Protein AF-A0A950RFV0-F1 (afdb_monomer_lite)

Sequence (56 aa):
TQLKGEAYRDQVFAYIAREDTPRSLLFQVDVLRAVGFRQVEVLHQNSCFAAFGAFK

Radius of gyration: 17.56 Å; chains: 1; bounding box: 42×26×40 Å

Secondary structure (DSSP, 8-state):
---SHHHHHHHHHHHHHHHHSPPPHHHHHHHHHHTT-SEEEEEEEETTEEEEEEE-

Foldseek 3Di:
DDPPDDVVVVVVVVVCVVVVDDDDPVVVQVVCVVVPFPDKDWPDDDVPDTDIDGDD

Structure (mmCIF, N/CA/C/O backbone):
data_AF-A0A950RFV0-F1
#
_entry.id   AF-A0A950RFV0-F1
#
loop_
_atom_site.group_PDB
_atom_site.id
_atom_site.type_symbol
_atom_site.label_atom_id
_atom_site.label_alt_id
_atom_site.label_comp_id
_atom_site.label_asym_id
_atom_site.label_entity_id
_atom_site.label_seq_id
_atom_site.pdbx_PDB_ins_code
_atom_site.Cartn_x
_atom_site.Cartn_y
_atom_site.Cartn_z
_atom_site.occupancy
_atom_site.B_iso_or_equiv
_atom_site.auth_seq_id
_atom_site.auth_comp_id
_atom_site.auth_asym_id
_atom_site.auth_atom_id
_atom_site.pdbx_PDB_model_num
ATOM 1 N N . THR A 1 1 ? 31.520 0.261 -20.519 1.00 53.91 1 THR A N 1
ATOM 2 C CA . THR A 1 1 ? 30.616 -0.016 -19.379 1.00 53.91 1 THR A CA 1
ATOM 3 C C . THR A 1 1 ? 29.217 0.517 -19.672 1.00 53.91 1 THR A C 1
ATOM 5 O O . THR A 1 1 ? 28.813 1.522 -19.112 1.00 53.91 1 THR A O 1
ATOM 8 N N . GLN A 1 2 ? 28.453 -0.134 -20.556 1.00 75.31 2 GLN A N 1
ATOM 9 C CA . GLN A 1 2 ? 27.009 0.120 -20.673 1.00 75.31 2 GLN A CA 1
ATOM 10 C C . GLN A 1 2 ? 26.280 -1.206 -20.485 1.00 75.31 2 GLN A C 1
ATOM 12 O O . GLN A 1 2 ? 26.469 -2.149 -21.250 1.00 75.31 2 GLN A O 1
ATOM 17 N N . LEU A 1 3 ? 25.510 -1.297 -19.405 1.00 80.38 3 LEU A N 1
ATOM 18 C CA . LEU A 1 3 ? 24.730 -2.480 -19.078 1.00 80.38 3 LEU A CA 1
ATOM 19 C C . LEU A 1 3 ? 23.500 -2.525 -19.995 1.00 80.38 3 LEU A C 1
ATOM 21 O O . LEU A 1 3 ? 22.586 -1.729 -19.821 1.00 80.38 3 LEU A O 1
ATOM 25 N N . LYS A 1 4 ? 23.491 -3.456 -20.959 1.00 87.94 4 LYS A N 1
ATOM 26 C CA . LYS A 1 4 ? 22.325 -3.908 -21.754 1.00 87.94 4 LYS A CA 1
ATOM 27 C C . LYS A 1 4 ? 21.525 -2.851 -22.557 1.00 87.94 4 LYS A C 1
ATOM 29 O O . LYS A 1 4 ? 20.555 -3.221 -23.211 1.00 87.94 4 LYS A O 1
ATOM 34 N N . GLY A 1 5 ? 21.944 -1.586 -22.588 1.00 92.38 5 GLY A N 1
ATOM 35 C CA . GLY A 1 5 ? 21.375 -0.547 -23.459 1.00 92.38 5 GLY A CA 1
ATOM 36 C C . GLY A 1 5 ? 20.023 0.020 -22.998 1.00 92.38 5 GLY A C 1
ATOM 37 O O . GLY A 1 5 ? 19.566 -0.228 -21.884 1.00 92.38 5 GLY A O 1
ATOM 38 N N . GLU A 1 6 ? 19.386 0.817 -23.859 1.00 93.75 6 GLU A N 1
ATOM 39 C CA . GLU A 1 6 ? 18.212 1.634 -23.501 1.00 93.75 6 GLU A CA 1
ATOM 40 C C . GLU A 1 6 ? 16.951 0.825 -23.201 1.00 93.75 6 GLU A C 1
ATOM 42 O O . GLU A 1 6 ? 16.274 1.098 -22.216 1.00 93.75 6 GLU A O 1
ATOM 47 N N . ALA A 1 7 ? 16.673 -0.225 -23.978 1.00 93.81 7 ALA A N 1
ATOM 48 C CA . ALA A 1 7 ? 15.510 -1.080 -23.732 1.00 93.81 7 ALA A CA 1
ATOM 49 C C . ALA A 1 7 ? 15.558 -1.715 -22.329 1.00 93.81 7 ALA A C 1
ATOM 51 O O . ALA A 1 7 ? 14.539 -1.841 -21.653 1.00 93.81 7 ALA A O 1
ATOM 52 N N . TYR A 1 8 ? 16.760 -2.071 -21.864 1.00 93.75 8 TYR A N 1
ATOM 53 C CA . TYR A 1 8 ? 16.958 -2.592 -20.516 1.00 93.75 8 TYR A CA 1
ATOM 54 C C . TYR A 1 8 ? 16.777 -1.514 -19.443 1.00 93.75 8 TYR A C 1
ATOM 56 O O . TYR A 1 8 ? 16.147 -1.775 -18.422 1.00 93.75 8 TYR A O 1
ATOM 64 N N . ARG A 1 9 ? 17.284 -0.297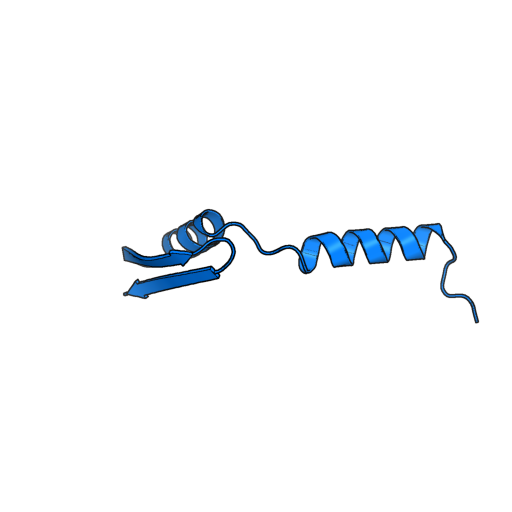 -19.675 1.00 93.69 9 ARG A N 1
ATOM 65 C CA . ARG A 1 9 ? 17.048 0.859 -18.795 1.00 93.69 9 ARG A CA 1
ATOM 66 C C . ARG A 1 9 ? 15.548 1.100 -18.606 1.00 93.69 9 ARG A C 1
ATOM 68 O O . ARG A 1 9 ? 15.091 1.209 -17.472 1.00 93.69 9 ARG A O 1
ATOM 75 N N . ASP A 1 10 ? 14.792 1.144 -19.698 1.00 95.69 10 ASP A N 1
ATOM 76 C CA . ASP A 1 10 ? 13.358 1.440 -19.661 1.00 95.69 10 ASP A CA 1
ATOM 77 C C . ASP A 1 10 ? 12.573 0.315 -18.966 1.00 95.69 10 ASP A C 1
ATOM 79 O O . ASP A 1 10 ? 11.674 0.585 -18.170 1.00 95.69 10 ASP A O 1
ATOM 83 N N . GLN A 1 11 ? 12.973 -0.948 -19.167 1.00 95.56 11 GLN A N 1
ATOM 84 C CA . GLN A 1 11 ? 12.429 -2.085 -18.418 1.00 95.56 11 GLN A CA 1
ATOM 85 C C .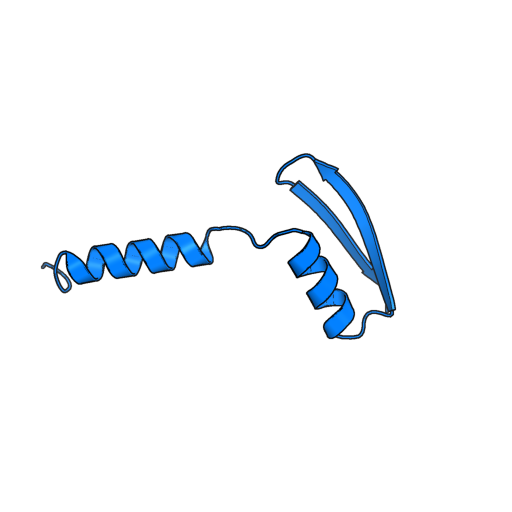 GLN A 1 11 ? 12.688 -1.958 -16.911 1.00 95.56 11 GLN A C 1
ATOM 87 O O . GLN A 1 11 ? 11.783 -2.194 -16.109 1.00 95.56 11 GLN A O 1
ATOM 92 N N . VAL A 1 12 ? 13.913 -1.596 -16.517 1.00 95.06 12 VAL A N 1
ATOM 93 C CA . VAL A 1 12 ? 14.270 -1.398 -15.106 1.00 95.06 12 VAL A CA 1
ATOM 94 C C . VAL A 1 12 ? 13.449 -0.259 -14.503 1.00 95.06 12 VAL A C 1
ATOM 96 O O . VAL A 1 12 ? 12.894 -0.433 -13.423 1.00 95.06 12 VAL A O 1
ATOM 99 N N . PHE A 1 13 ? 13.285 0.867 -15.202 1.00 95.50 13 PHE A N 1
ATOM 100 C CA . PHE A 1 13 ? 12.437 1.962 -14.722 1.00 95.50 13 PHE A CA 1
ATOM 101 C C . PHE A 1 13 ? 10.964 1.570 -14.601 1.00 95.50 13 PHE A C 1
ATOM 103 O O . PHE A 1 13 ? 10.322 1.931 -13.618 1.00 95.50 13 PHE A O 1
ATOM 110 N N . ALA A 1 14 ? 10.429 0.800 -15.549 1.00 95.81 14 ALA A N 1
ATOM 111 C CA . ALA A 1 14 ? 9.060 0.295 -15.463 1.00 95.81 14 ALA A CA 1
ATOM 112 C C . ALA A 1 14 ? 8.869 -0.641 -14.258 1.00 95.81 14 ALA A C 1
ATOM 114 O O . ALA A 1 14 ? 7.842 -0.592 -13.580 1.00 95.81 14 ALA A O 1
ATOM 115 N N . TYR A 1 15 ? 9.869 -1.479 -13.975 1.00 94.12 15 TYR A N 1
ATOM 116 C CA . TYR A 1 15 ? 9.889 -2.343 -12.799 1.00 94.12 15 TYR A CA 1
ATOM 117 C C . TYR A 1 15 ? 9.932 -1.535 -11.494 1.00 94.12 15 TYR A C 1
ATOM 119 O O . TYR A 1 15 ? 9.087 -1.761 -10.631 1.00 94.12 15 TYR A O 1
ATOM 127 N N . ILE A 1 16 ? 10.826 -0.544 -11.395 1.00 95.25 16 ILE A N 1
ATOM 128 C CA . ILE A 1 16 ? 10.918 0.370 -10.243 1.00 95.25 16 ILE A CA 1
ATOM 129 C C . ILE A 1 16 ? 9.580 1.069 -10.013 1.00 95.25 16 ILE A C 1
ATOM 131 O O . ILE A 1 16 ? 9.029 1.000 -8.922 1.00 95.25 16 ILE A O 1
ATOM 135 N N . ALA A 1 17 ? 9.000 1.673 -11.054 1.00 93.88 17 ALA A N 1
ATOM 136 C CA . ALA A 1 17 ? 7.731 2.385 -10.937 1.00 93.88 17 ALA A CA 1
ATOM 137 C C . ALA A 1 17 ? 6.605 1.485 -10.404 1.00 93.88 17 ALA A C 1
ATOM 139 O O . ALA A 1 17 ? 5.767 1.929 -9.621 1.00 93.88 17 ALA A O 1
ATOM 140 N N . ARG A 1 18 ? 6.583 0.208 -10.800 1.00 90.44 18 ARG A N 1
ATOM 141 C CA . ARG A 1 18 ? 5.595 -0.763 -10.319 1.00 90.44 18 ARG A CA 1
ATOM 142 C C . ARG A 1 18 ? 5.780 -1.115 -8.841 1.00 90.44 18 ARG A C 1
ATOM 144 O O . ARG A 1 18 ? 4.775 -1.367 -8.177 1.00 90.44 18 ARG A O 1
ATOM 151 N N . GLU A 1 19 ? 7.014 -1.214 -8.360 1.00 89.44 19 GLU A N 1
ATO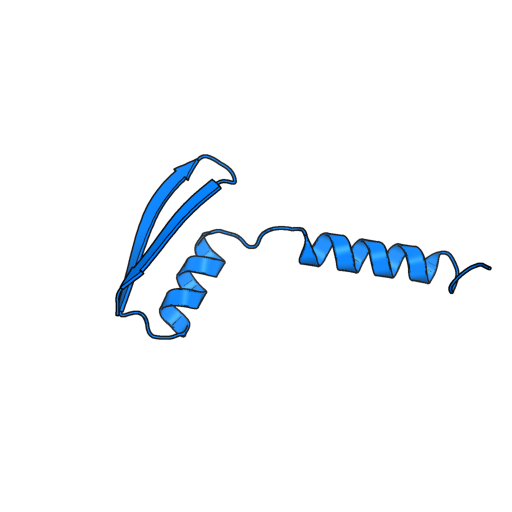M 152 C CA . GLU A 1 19 ? 7.305 -1.585 -6.969 1.00 89.44 19 GLU A CA 1
ATOM 153 C C . GLU A 1 19 ? 7.216 -0.398 -6.007 1.00 89.44 19 GLU A C 1
ATOM 155 O O . GLU A 1 19 ? 6.643 -0.546 -4.928 1.00 89.44 19 GLU A O 1
ATOM 160 N N . ASP A 1 20 ? 7.687 0.778 -6.423 1.00 90.50 20 ASP A N 1
ATOM 161 C CA . ASP A 1 20 ? 7.676 2.002 -5.613 1.00 90.50 20 ASP A CA 1
ATOM 162 C C . ASP A 1 20 ? 6.276 2.620 -5.494 1.00 90.50 20 ASP A C 1
ATOM 164 O O . ASP A 1 20 ? 6.008 3.396 -4.575 1.00 90.50 20 ASP A O 1
ATOM 168 N N . THR A 1 21 ? 5.354 2.285 -6.404 1.00 85.62 21 THR A N 1
ATOM 169 C CA . THR A 1 21 ? 3.968 2.754 -6.309 1.00 85.62 21 THR A CA 1
ATOM 170 C C . THR A 1 21 ? 3.246 2.012 -5.179 1.00 85.62 21 THR A C 1
ATOM 172 O O . THR A 1 21 ? 3.021 0.799 -5.288 1.00 85.62 21 THR A O 1
ATOM 175 N N . PRO A 1 22 ? 2.807 2.705 -4.109 1.00 85.06 22 PRO A N 1
ATOM 176 C CA . PRO A 1 22 ? 2.105 2.058 -3.012 1.00 85.06 22 PRO A CA 1
ATOM 177 C C . PRO A 1 22 ? 0.804 1.421 -3.509 1.00 85.06 22 PRO A C 1
ATOM 179 O O . PRO A 1 22 ? 0.038 2.006 -4.279 1.00 85.06 22 PRO A O 1
ATOM 182 N N . ARG A 1 23 ? 0.523 0.203 -3.038 1.00 89.50 23 ARG A N 1
ATOM 183 C CA . ARG A 1 23 ? -0.784 -0.431 -3.250 1.00 89.50 23 ARG A CA 1
ATOM 184 C C . ARG A 1 23 ? -1.860 0.359 -2.509 1.00 89.50 23 ARG A C 1
ATOM 186 O O . ARG A 1 23 ? -1.606 0.897 -1.432 1.00 89.50 23 ARG A O 1
ATOM 193 N N . SER A 1 24 ? -3.074 0.390 -3.061 1.00 93.56 24 SER A N 1
ATOM 194 C CA . SER A 1 24 ? -4.199 1.085 -2.427 1.00 93.56 24 SER A CA 1
ATOM 195 C C . SER A 1 24 ? -4.443 0.570 -1.004 1.00 93.56 24 SER A C 1
ATOM 197 O O . SER A 1 24 ? -4.208 -0.602 -0.705 1.00 93.56 24 SER A O 1
ATOM 199 N N . LEU A 1 25 ? -4.950 1.437 -0.124 1.00 94.81 25 LEU A N 1
ATOM 200 C CA . LEU A 1 25 ? -5.292 1.062 1.252 1.00 94.81 25 LEU A CA 1
ATOM 201 C C . LEU A 1 25 ? -6.221 -0.163 1.294 1.00 94.81 25 LEU A C 1
ATOM 203 O O . LEU A 1 25 ? -6.007 -1.079 2.081 1.00 94.81 25 LEU A O 1
ATOM 207 N N . LEU A 1 26 ? -7.218 -0.213 0.407 1.00 95.12 26 LEU A N 1
ATOM 208 C CA . LEU A 1 26 ? -8.173 -1.322 0.359 1.00 95.12 26 LEU A CA 1
ATOM 209 C C . LEU A 1 26 ? -7.523 -2.651 -0.028 1.00 95.12 26 LEU A C 1
ATOM 211 O O . LEU A 1 26 ? -7.854 -3.665 0.573 1.00 95.12 26 LEU A O 1
ATOM 215 N N . PHE A 1 27 ? -6.544 -2.647 -0.938 1.00 95.31 27 PHE A N 1
ATOM 216 C CA . PHE A 1 27 ? -5.779 -3.858 -1.239 1.00 95.31 27 PHE A CA 1
ATOM 217 C C . PHE A 1 27 ? -5.091 -4.405 0.020 1.00 95.31 27 PHE A C 1
ATOM 219 O O . PHE A 1 27 ? -5.133 -5.603 0.284 1.00 95.31 27 PHE A O 1
ATOM 226 N N . GLN A 1 28 ? -4.488 -3.525 0.823 1.00 94.75 28 GLN A N 1
ATOM 227 C CA . GLN A 1 28 ? -3.800 -3.914 2.058 1.00 94.75 28 GLN A CA 1
ATOM 228 C C . GLN A 1 28 ? -4.787 -4.439 3.118 1.00 94.75 28 GLN A C 1
ATOM 230 O O . GLN A 1 28 ? -4.509 -5.438 3.778 1.00 94.75 28 GLN A O 1
ATOM 235 N N . VAL A 1 29 ? -5.968 -3.823 3.234 1.00 96.25 29 VAL A N 1
ATOM 236 C CA . VAL A 1 29 ? -7.063 -4.292 4.101 1.00 96.25 29 VAL A CA 1
ATOM 237 C C . VAL A 1 29 ? -7.572 -5.673 3.670 1.00 96.25 29 VAL A C 1
ATOM 239 O O . VAL A 1 29 ? -7.794 -6.540 4.516 1.00 96.25 29 VAL A O 1
ATOM 242 N N . ASP A 1 30 ? -7.723 -5.911 2.369 1.00 96.50 30 ASP A N 1
ATOM 243 C CA . ASP A 1 30 ? -8.171 -7.203 1.845 1.00 96.50 30 ASP A CA 1
ATOM 244 C C . ASP A 1 30 ? -7.127 -8.302 2.046 1.00 96.50 30 ASP A C 1
ATOM 246 O O . ASP A 1 30 ? -7.491 -9.434 2.364 1.00 96.50 30 ASP A O 1
ATOM 250 N N . VAL A 1 31 ? -5.833 -7.974 1.964 1.00 96.56 31 VAL A N 1
ATOM 251 C CA . VAL A 1 31 ? -4.756 -8.912 2.320 1.00 96.56 31 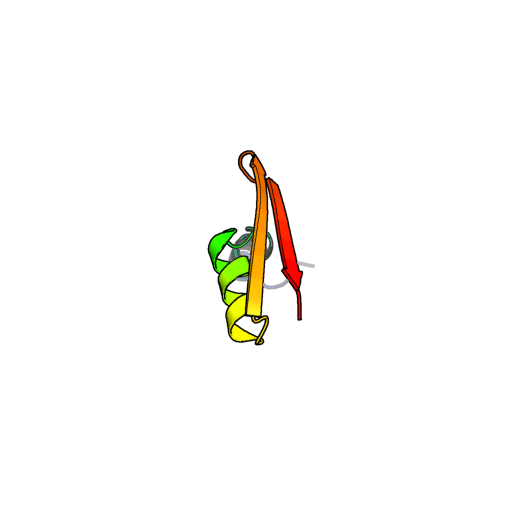VAL A CA 1
ATOM 252 C C . VAL A 1 31 ? -4.891 -9.363 3.776 1.00 96.56 31 VAL A C 1
ATOM 254 O O . VAL A 1 31 ? -4.807 -10.561 4.039 1.00 96.56 31 VAL A O 1
ATOM 257 N N . LEU A 1 32 ? -5.162 -8.448 4.717 1.00 96.75 32 LEU A N 1
ATOM 258 C CA . LEU A 1 32 ? -5.364 -8.796 6.132 1.00 96.75 32 LEU A CA 1
ATOM 259 C C . LEU A 1 32 ? -6.548 -9.761 6.323 1.00 96.75 32 LEU A C 1
ATOM 261 O O . LEU A 1 32 ? -6.438 -10.744 7.056 1.00 96.75 32 LEU A O 1
ATOM 265 N N . ARG A 1 33 ? -7.658 -9.536 5.613 1.00 95.44 33 ARG A N 1
ATOM 266 C CA . ARG A 1 33 ? -8.813 -10.451 5.626 1.00 95.44 33 ARG A CA 1
ATOM 267 C C . ARG A 1 33 ? -8.454 -11.820 5.051 1.00 95.44 33 ARG A C 1
ATOM 269 O O . ARG A 1 33 ? -8.787 -12.844 5.643 1.00 95.44 33 ARG A O 1
ATOM 276 N N . ALA A 1 34 ? -7.746 -11.842 3.922 1.00 97.00 34 ALA A N 1
ATOM 277 C CA . ALA A 1 34 ? -7.375 -13.069 3.222 1.00 97.00 34 ALA A CA 1
ATOM 278 C C . ALA A 1 34 ? -6.435 -13.967 4.043 1.00 97.00 34 ALA A C 1
ATOM 280 O O . ALA A 1 34 ? -6.542 -15.189 3.964 1.00 97.00 34 ALA A O 1
ATOM 281 N N . VAL A 1 35 ? -5.554 -13.386 4.867 1.00 96.81 35 VAL A N 1
ATOM 282 C CA . VAL A 1 35 ? -4.670 -14.153 5.768 1.00 96.81 35 VAL A CA 1
ATOM 283 C C . VAL A 1 35 ? -5.346 -14.577 7.082 1.00 96.81 35 VAL A C 1
ATOM 285 O O . VAL A 1 35 ? -4.700 -15.183 7.936 1.00 96.81 35 VAL A O 1
ATOM 288 N N . GLY A 1 36 ? -6.646 -14.309 7.244 1.00 96.38 36 GLY A N 1
ATOM 289 C CA . GLY A 1 36 ? -7.468 -14.868 8.319 1.00 96.38 36 GLY A CA 1
ATOM 290 C C . GLY A 1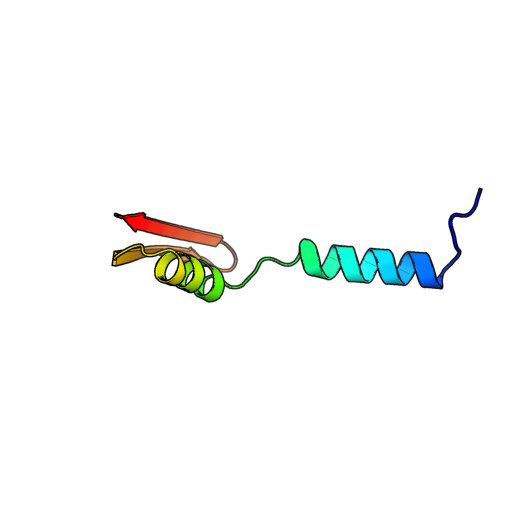 36 ? -7.646 -13.981 9.551 1.00 96.38 36 GLY A C 1
ATOM 291 O O . GLY A 1 36 ? -8.129 -14.474 10.573 1.00 96.38 36 GLY A O 1
ATOM 292 N N . PHE A 1 37 ? -7.298 -12.691 9.486 1.00 97.50 37 PHE A N 1
ATOM 293 C CA . PHE A 1 37 ? -7.696 -11.762 10.542 1.00 97.50 37 PHE A CA 1
ATOM 294 C C . PHE A 1 37 ? -9.210 -11.537 10.510 1.00 97.50 37 PHE A C 1
ATOM 296 O O . PHE A 1 37 ? -9.784 -11.213 9.469 1.00 97.50 37 PHE A O 1
ATOM 303 N N . ARG A 1 38 ? -9.863 -11.707 11.665 1.00 91.94 38 ARG A N 1
ATOM 304 C CA . ARG A 1 38 ? -11.326 -11.601 11.787 1.00 91.94 38 ARG A CA 1
ATOM 305 C C . ARG A 1 38 ? -11.800 -10.158 11.862 1.00 91.94 38 ARG A C 1
ATOM 307 O O . ARG A 1 38 ? -12.867 -9.841 11.346 1.00 91.94 38 ARG A O 1
ATOM 314 N N . GLN A 1 39 ? -11.006 -9.300 12.494 1.00 95.44 39 GLN A N 1
ATOM 315 C CA . GLN A 1 39 ? -11.302 -7.886 12.656 1.00 95.44 39 GLN A CA 1
ATOM 316 C C . GLN A 1 39 ? -10.171 -7.067 12.047 1.00 95.44 39 GLN A C 1
ATOM 318 O O . GLN A 1 39 ? -9.008 -7.230 12.413 1.00 95.44 39 GLN A O 1
ATOM 323 N N . VAL A 1 40 ? -10.529 -6.203 11.101 1.00 97.19 40 VAL A N 1
ATOM 324 C CA . VAL A 1 40 ? -9.618 -5.293 10.403 1.00 97.19 40 VAL A CA 1
ATOM 325 C C . VAL A 1 40 ? -10.215 -3.897 10.485 1.00 97.19 40 VAL A C 1
ATOM 327 O O . VAL A 1 40 ? -11.394 -3.718 10.178 1.00 97.19 40 VAL A O 1
ATOM 330 N N . GLU A 1 41 ? -9.413 -2.919 10.887 1.00 97.12 41 GLU A N 1
ATOM 331 C CA . GLU A 1 41 ? -9.865 -1.554 11.150 1.00 97.12 41 GLU A CA 1
ATOM 332 C C . GLU A 1 41 ? -8.976 -0.529 10.453 1.00 97.12 41 GLU A C 1
ATOM 334 O O . GLU A 1 41 ? -7.753 -0.668 10.403 1.00 97.12 41 GLU A O 1
ATOM 339 N N . VAL A 1 42 ? -9.605 0.532 9.948 1.00 96.88 42 VAL A N 1
ATOM 340 C CA . VAL A 1 42 ? -8.930 1.753 9.501 1.00 96.88 42 VAL A CA 1
ATOM 341 C C . VAL A 1 42 ? -9.178 2.812 10.569 1.00 96.88 42 VAL A C 1
ATOM 343 O O . VAL A 1 42 ? -10.311 3.247 10.754 1.00 96.88 42 VAL A O 1
ATOM 346 N N . LEU A 1 43 ? -8.125 3.205 11.283 1.00 97.25 43 LEU A N 1
ATOM 347 C CA . LEU A 1 43 ? -8.194 4.148 12.403 1.00 97.25 43 LEU A CA 1
ATOM 348 C C . LEU A 1 43 ? -8.183 5.599 11.916 1.00 97.25 43 LEU A C 1
ATOM 350 O O . LEU A 1 43 ? -8.887 6.453 12.448 1.00 97.25 43 LEU A O 1
ATOM 354 N N . HIS A 1 44 ? -7.366 5.886 10.904 1.00 97.56 44 HIS A N 1
ATOM 355 C CA . HIS A 1 44 ? -7.247 7.213 10.315 1.00 97.56 44 HIS A CA 1
ATOM 356 C C . HIS A 1 44 ? -6.770 7.110 8.870 1.00 97.56 44 HIS A C 1
ATOM 358 O O . HIS A 1 44 ? -5.921 6.277 8.552 1.00 97.56 44 HIS A O 1
ATOM 364 N N . GLN A 1 45 ? -7.270 7.990 8.008 1.00 95.31 45 GLN A N 1
ATOM 365 C CA . GLN A 1 45 ? -6.779 8.149 6.646 1.00 95.31 45 GLN A CA 1
ATOM 366 C C . GLN A 1 45 ? -6.677 9.636 6.309 1.00 95.31 45 GLN A C 1
ATOM 368 O O . GLN A 1 45 ? -7.591 10.414 6.577 1.00 95.31 45 GLN A O 1
ATOM 373 N N . ASN A 1 46 ? -5.543 10.014 5.727 1.00 95.00 46 ASN A N 1
ATOM 374 C CA . ASN A 1 46 ? -5.266 11.341 5.210 1.00 95.00 46 ASN A CA 1
ATOM 375 C C . ASN A 1 46 ? -4.454 11.210 3.918 1.00 95.00 46 ASN A C 1
ATOM 377 O O . ASN A 1 46 ? -3.253 10.933 3.943 1.00 95.00 46 ASN A O 1
ATOM 381 N N . SER A 1 47 ? -5.121 11.422 2.782 1.00 91.31 47 SER A N 1
ATOM 382 C CA . SER A 1 47 ? -4.514 11.318 1.453 1.00 91.31 47 SER A CA 1
ATOM 383 C C . SER A 1 47 ? -3.759 9.983 1.278 1.00 91.31 47 SER A C 1
ATOM 385 O O . SER A 1 47 ? -4.351 8.915 1.443 1.00 91.31 47 SER A O 1
ATOM 387 N N . CYS A 1 48 ? -2.460 10.012 0.981 1.00 89.19 48 CYS A N 1
ATOM 388 C CA . CYS A 1 48 ? -1.628 8.820 0.798 1.00 89.19 48 CYS A CA 1
ATOM 389 C C . CYS A 1 48 ? -1.217 8.113 2.104 1.00 89.19 48 CYS A C 1
ATOM 391 O O . CYS A 1 48 ? -0.538 7.091 2.044 1.00 89.19 48 CYS A O 1
ATOM 393 N N . PHE A 1 49 ? -1.602 8.635 3.271 1.00 92.19 49 PHE A N 1
ATOM 394 C CA . PHE A 1 49 ? -1.251 8.073 4.573 1.00 92.19 49 PHE A CA 1
ATOM 395 C C . PHE A 1 49 ? -2.477 7.479 5.259 1.00 92.19 49 PHE A C 1
ATOM 397 O O . PHE A 1 49 ? -3.559 8.068 5.261 1.00 92.19 49 PHE A O 1
ATOM 404 N N . ALA A 1 50 ? -2.307 6.315 5.879 1.00 96.19 50 ALA A N 1
ATOM 405 C CA . ALA A 1 50 ? -3.350 5.684 6.671 1.00 96.19 50 ALA A CA 1
ATOM 406 C C . ALA A 1 50 ? -2.754 4.909 7.847 1.00 96.19 50 ALA A C 1
ATOM 408 O O . ALA A 1 50 ? -1.730 4.243 7.705 1.00 96.19 50 ALA A O 1
ATOM 409 N N . ALA A 1 51 ? -3.431 4.974 8.990 1.00 97.38 51 ALA A N 1
ATOM 410 C CA . ALA A 1 51 ? -3.224 4.083 10.120 1.00 97.38 51 ALA A CA 1
ATOM 411 C C . ALA A 1 51 ? -4.342 3.037 10.099 1.00 97.38 51 ALA A C 1
ATOM 413 O O . ALA A 1 51 ? -5.521 3.373 10.224 1.00 97.38 51 ALA A O 1
ATOM 414 N N . PHE A 1 52 ? -3.979 1.775 9.907 1.00 97.06 52 PHE A N 1
ATOM 415 C CA . PHE A 1 52 ? -4.906 0.651 9.844 1.00 97.06 52 PHE A CA 1
ATOM 416 C C . PHE A 1 52 ? -4.220 -0.600 10.395 1.00 97.06 52 PHE A C 1
ATOM 418 O O . PHE A 1 52 ? -2.991 -0.669 10.454 1.00 97.06 52 PHE A O 1
ATOM 425 N N . GLY A 1 53 ? -5.005 -1.578 10.828 1.00 96.25 53 GLY A N 1
ATOM 426 C CA . GLY A 1 53 ? -4.478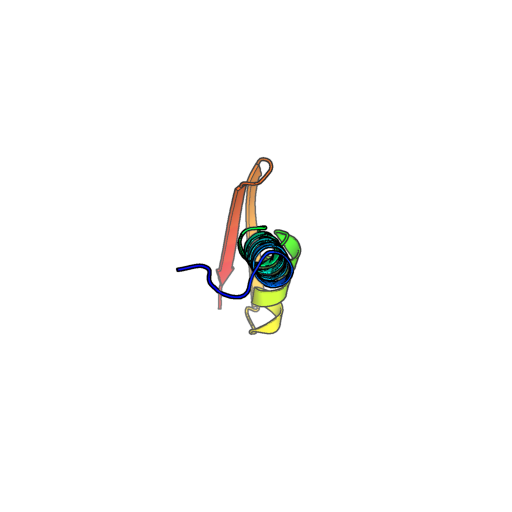 -2.780 11.460 1.00 96.25 53 GLY A CA 1
ATOM 427 C C . GLY A 1 53 ? -5.525 -3.872 11.594 1.00 96.25 53 GLY A C 1
ATOM 428 O O . GLY A 1 53 ? -6.663 -3.723 11.147 1.00 96.25 53 GLY A O 1
ATOM 429 N N . ALA A 1 54 ? -5.123 -4.987 12.193 1.00 97.19 54 ALA A N 1
ATOM 430 C CA . ALA A 1 54 ? -5.991 -6.132 12.393 1.00 97.19 54 ALA A CA 1
ATOM 431 C C . ALA A 1 54 ? -5.716 -6.838 13.722 1.00 97.19 54 ALA A C 1
ATOM 433 O O . ALA A 1 54 ? -4.586 -6.844 14.213 1.00 97.19 54 ALA A O 1
ATOM 434 N N . PHE A 1 55 ? -6.758 -7.463 14.267 1.00 92.75 55 PHE A N 1
ATOM 435 C CA . PHE A 1 55 ? -6.728 -8.226 15.513 1.00 92.75 55 PHE A CA 1
ATOM 436 C C . PHE A 1 55 ? -7.102 -9.688 15.237 1.00 92.75 55 PHE A C 1
ATOM 438 O O . PHE A 1 55 ? -7.929 -9.976 14.361 1.00 92.75 55 PHE A O 1
ATOM 445 N N . LYS A 1 56 ? -6.447 -10.612 15.947 1.00 83.12 56 LYS A N 1
ATOM 446 C CA . LYS A 1 56 ? -6.638 -12.060 15.791 1.00 83.12 56 LYS A CA 1
ATOM 447 C C . LYS A 1 56 ? -7.707 -12.594 16.735 1.00 83.12 56 LYS A C 1
ATOM 449 O O . LYS A 1 56 ? -7.649 -12.226 17.926 1.00 83.12 56 LYS A O 1
#

pLDDT: mean 92.78, std 6.88, range [53.91, 97.56]